Protein AF-A0A4D4K596-F1 (afdb_monomer_lite)

Sequence (102 aa):
MRALRDGDSLLTALDESLASPAGLVARVDADGVLTGVTGRARIHEFAGRRHAEAGRAAALKNATEAAEASRAAETRGEADDEGTQGSAGS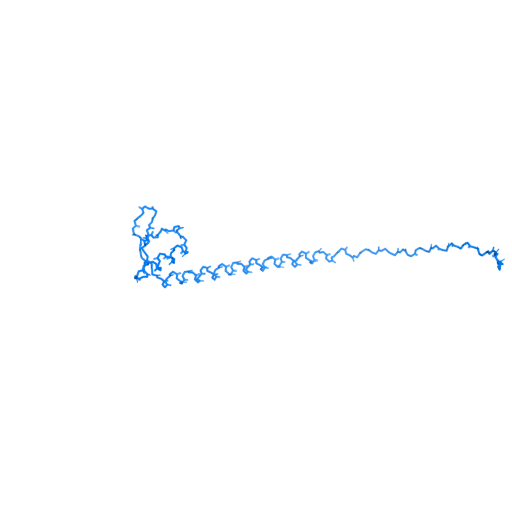DDTPASDPSVTA

Radius of gyration: 37.18 Å; chains: 1; bounding box: 38×47×109 Å

Foldseek 3Di:
DDAAEPPDDLVVLQVVLVVDPQSKHFYAYPVRHTPDIDGPVNSVVVVVVVVVVVVVVVVVVVVVVVVVVVVVVVVVVPPPPDDDDDPDDDDDDDDDDDDDDD

Secondary structure (DSSP, 8-state):
--PEETTS-HHHHHHHHHH-TTSEEEEE-TT--EEEEEEHHHHHHHHHHHHHHHHHHHHHHHHHHHHHHHHHHHTTTTS-----------------------

pLDDT: mean 80.73, std 18.22, range [43.62, 96.69]

Organism: NCBI:txid68175

Structure (mmCIF, N/CA/C/O backbone):
data_AF-A0A4D4K596-F1
#
_entry.id   AF-A0A4D4K596-F1
#
loop_
_atom_site.group_PDB
_atom_site.id
_atom_site.type_symbol
_atom_site.label_atom_id
_atom_site.label_alt_id
_atom_site.label_comp_id
_atom_site.label_asym_id
_atom_site.label_entity_id
_atom_site.label_seq_id
_atom_site.pdbx_PDB_ins_code
_atom_site.Cartn_x
_atom_site.Cartn_y
_atom_site.Cartn_z
_atom_site.occupancy
_atom_site.B_iso_or_equiv
_atom_site.auth_seq_id
_atom_site.auth_comp_id
_atom_site.auth_asym_id
_atom_site.auth_atom_id
_atom_site.pdbx_PDB_model_num
ATOM 1 N N . MET A 1 1 ? -15.336 2.747 8.779 1.00 79.25 1 MET A N 1
ATOM 2 C CA . MET A 1 1 ? -14.042 2.125 9.094 1.00 79.25 1 MET A CA 1
ATOM 3 C C . MET A 1 1 ? -14.237 0.626 9.211 1.00 79.25 1 MET A C 1
ATOM 5 O O . MET A 1 1 ? -15.025 0.185 10.046 1.00 79.25 1 MET A O 1
ATOM 9 N N . ARG A 1 2 ? -13.563 -0.136 8.354 1.00 89.44 2 ARG A N 1
ATOM 10 C CA . ARG A 1 2 ? -13.628 -1.598 8.270 1.00 89.44 2 ARG A CA 1
ATOM 11 C C . ARG A 1 2 ? -12.241 -2.204 8.527 1.00 89.44 2 ARG A C 1
ATOM 13 O O . ARG A 1 2 ? -11.223 -1.581 8.248 1.00 89.44 2 ARG A O 1
ATOM 20 N N . ALA A 1 3 ? -12.201 -3.429 9.055 1.00 92.12 3 ALA A N 1
ATOM 21 C CA . ALA A 1 3 ? -10.967 -4.210 9.113 1.00 92.12 3 ALA A CA 1
ATOM 22 C C . ALA A 1 3 ? -10.538 -4.693 7.714 1.00 92.12 3 ALA A C 1
ATOM 24 O O . ALA A 1 3 ? -11.371 -5.125 6.912 1.00 92.12 3 ALA A O 1
ATOM 25 N N . LEU A 1 4 ? -9.235 -4.637 7.452 1.00 93.31 4 LEU A N 1
ATOM 26 C CA . LEU A 1 4 ? -8.612 -4.947 6.172 1.00 93.31 4 LEU A CA 1
ATOM 27 C C . LEU A 1 4 ? -8.208 -6.423 6.106 1.00 93.31 4 LEU A C 1
ATOM 29 O O . LEU A 1 4 ? -7.503 -6.912 6.990 1.00 93.31 4 LEU A O 1
ATOM 33 N N . ARG A 1 5 ? -8.613 -7.116 5.046 1.00 94.88 5 ARG A N 1
ATOM 34 C CA . ARG A 1 5 ? -8.197 -8.490 4.748 1.00 94.88 5 ARG A CA 1
ATOM 35 C C . ARG A 1 5 ? -6.872 -8.523 3.996 1.00 94.88 5 ARG A C 1
ATOM 37 O O . ARG A 1 5 ? -6.470 -7.549 3.367 1.00 94.88 5 ARG A O 1
ATOM 44 N N . ASP A 1 6 ? -6.207 -9.675 4.005 1.00 87.56 6 ASP A N 1
ATOM 45 C CA . ASP A 1 6 ? -4.925 -9.865 3.308 1.00 87.56 6 ASP A CA 1
ATOM 46 C C . ASP A 1 6 ? -4.986 -9.655 1.788 1.00 87.56 6 ASP A C 1
ATOM 48 O O . ASP A 1 6 ? -3.988 -9.261 1.187 1.00 87.56 6 ASP A O 1
ATOM 52 N N . GLY A 1 7 ? -6.145 -9.890 1.171 1.00 88.69 7 GLY A N 1
ATOM 53 C CA . GLY A 1 7 ? -6.359 -9.676 -0.263 1.00 88.69 7 GLY A CA 1
ATOM 54 C C . GLY A 1 7 ? -6.791 -8.259 -0.642 1.00 88.69 7 GLY A C 1
ATOM 55 O O . GLY A 1 7 ? -6.937 -7.976 -1.831 1.00 88.69 7 GLY A O 1
ATOM 56 N N . ASP A 1 8 ? -7.026 -7.377 0.331 1.00 92.25 8 ASP A N 1
ATOM 57 C CA . ASP A 1 8 ? -7.525 -6.038 0.040 1.00 92.25 8 ASP A CA 1
ATOM 58 C C . ASP A 1 8 ? -6.432 -5.153 -0.572 1.00 92.25 8 ASP A C 1
ATOM 60 O O . ASP A 1 8 ? -5.233 -5.283 -0.305 1.00 92.25 8 ASP A O 1
ATOM 64 N N . SER A 1 9 ? -6.861 -4.223 -1.425 1.00 91.69 9 SER A N 1
ATOM 65 C CA . SER A 1 9 ? -5.937 -3.368 -2.161 1.00 91.69 9 SER A CA 1
ATOM 66 C C . SER A 1 9 ? -5.259 -2.333 -1.258 1.00 91.69 9 SER A C 1
ATOM 68 O O . SER A 1 9 ? -5.802 -1.883 -0.246 1.00 91.69 9 SER A O 1
ATOM 70 N N . LEU A 1 10 ? -4.084 -1.865 -1.681 1.00 89.81 10 LEU A N 1
ATOM 71 C CA . LEU A 1 10 ? -3.383 -0.769 -1.012 1.00 89.81 10 LEU A CA 1
ATOM 72 C C . LEU A 1 10 ? -4.197 0.540 -1.002 1.00 89.81 10 LEU A C 1
ATOM 74 O O . LEU A 1 10 ? -4.097 1.315 -0.055 1.00 89.81 10 LEU A O 1
ATOM 78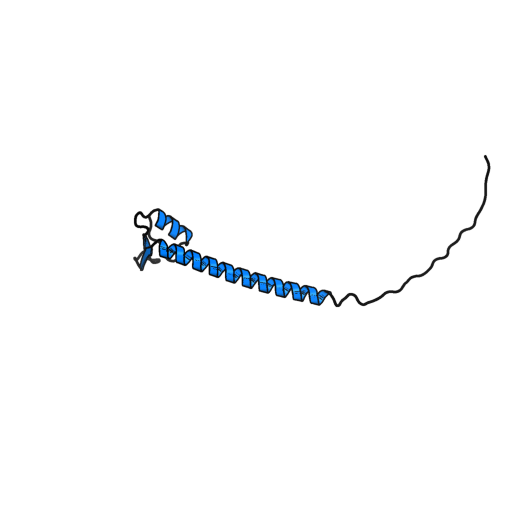 N N . LEU A 1 11 ? -5.013 0.779 -2.033 1.00 92.06 11 LEU A N 1
ATOM 79 C CA . LEU A 1 11 ? -5.905 1.939 -2.087 1.00 92.06 11 LEU A CA 1
ATOM 80 C C . LEU A 1 11 ? -6.986 1.836 -1.009 1.00 92.06 11 LEU A C 1
ATOM 82 O O . LEU A 1 11 ? -7.218 2.796 -0.282 1.00 92.06 11 LEU A O 1
ATOM 86 N N . THR A 1 12 ? -7.575 0.651 -0.848 1.00 93.62 12 THR A N 1
ATOM 87 C CA . THR A 1 12 ? -8.524 0.360 0.235 1.00 93.62 12 THR A CA 1
ATOM 88 C C . THR A 1 12 ? -7.877 0.586 1.602 1.00 93.62 12 THR A C 1
ATOM 90 O O . THR A 1 12 ? -8.469 1.219 2.468 1.00 93.62 12 THR A O 1
ATOM 93 N N . ALA A 1 13 ? -6.627 0.150 1.790 1.00 91.19 13 ALA A N 1
ATOM 94 C CA . ALA A 1 13 ? -5.895 0.384 3.035 1.00 91.19 13 ALA A CA 1
ATOM 95 C C . ALA A 1 13 ? -5.714 1.883 3.352 1.00 91.19 13 ALA A C 1
ATOM 97 O O . ALA A 1 13 ? -5.798 2.283 4.515 1.00 91.19 13 ALA A O 1
ATOM 98 N N . LEU A 1 14 ? -5.466 2.712 2.332 1.00 90.31 14 LEU A N 1
ATOM 99 C CA . LEU A 1 14 ? -5.340 4.164 2.482 1.00 90.31 14 LEU A CA 1
ATOM 100 C C . LEU A 1 14 ? -6.673 4.818 2.846 1.00 90.31 14 LEU A C 1
ATOM 102 O O . LEU A 1 14 ? -6.704 5.623 3.774 1.00 90.31 14 LEU A O 1
ATOM 106 N N . ASP A 1 15 ? -7.752 4.455 2.156 1.00 93.94 15 ASP A N 1
ATOM 107 C CA . ASP A 1 15 ? -9.089 4.999 2.413 1.00 93.94 15 ASP A CA 1
ATOM 108 C C . ASP A 1 15 ? -9.533 4.735 3.862 1.00 93.94 15 ASP A C 1
ATOM 110 O O . ASP A 1 15 ? -9.885 5.657 4.601 1.00 93.94 15 ASP A O 1
ATOM 114 N N . GLU A 1 16 ? -9.361 3.499 4.336 1.00 93.81 16 GLU A N 1
ATOM 115 C CA . GLU A 1 16 ? -9.694 3.129 5.716 1.00 93.81 16 GLU A CA 1
ATOM 116 C C . GLU A 1 16 ? -8.795 3.828 6.749 1.00 93.81 16 GLU A C 1
ATOM 118 O O . GLU A 1 16 ? -9.244 4.190 7.840 1.00 93.81 16 GLU A O 1
ATOM 123 N N . SER A 1 17 ? -7.525 4.073 6.408 1.00 91.19 17 SER A N 1
ATOM 124 C CA . SER A 1 17 ? -6.602 4.822 7.266 1.00 91.19 17 SER A CA 1
ATOM 125 C C . SER A 1 17 ? -6.994 6.294 7.399 1.00 91.19 17 SER A C 1
ATOM 127 O O . SER A 1 17 ? -6.831 6.859 8.481 1.00 91.19 17 SER A O 1
ATOM 129 N N . LEU A 1 18 ? -7.513 6.909 6.332 1.00 91.31 18 LEU A N 1
ATOM 130 C CA . LEU A 1 18 ? -8.012 8.287 6.343 1.00 91.31 18 LEU A CA 1
ATOM 131 C C . LEU A 1 18 ? -9.338 8.405 7.098 1.00 91.31 18 LEU A C 1
ATOM 133 O O . LEU A 1 18 ? -9.540 9.373 7.829 1.00 91.31 18 LEU A O 1
ATOM 137 N N . ALA A 1 19 ? -10.206 7.401 6.968 1.00 92.56 19 ALA A N 1
ATOM 138 C CA . ALA A 1 19 ? -11.456 7.315 7.714 1.00 92.56 19 ALA A CA 1
ATOM 139 C C . ALA A 1 19 ? -11.246 7.054 9.220 1.00 92.56 19 ALA A C 1
ATOM 141 O O . ALA A 1 19 ? -12.161 7.271 10.016 1.00 92.56 19 ALA A O 1
ATOM 142 N N . SER A 1 20 ? -10.059 6.589 9.628 1.00 89.81 20 SER A N 1
ATOM 143 C CA . SER A 1 20 ? -9.697 6.362 11.029 1.00 89.81 20 SER A CA 1
ATOM 144 C C . SER A 1 20 ? -9.094 7.618 11.679 1.00 89.81 20 SER A C 1
ATOM 146 O O . SER A 1 20 ? -7.975 7.999 11.324 1.00 89.81 20 SER A O 1
ATOM 148 N N . PRO A 1 21 ? -9.694 8.169 12.753 1.00 90.25 21 PRO A N 1
ATOM 149 C CA . PRO A 1 21 ? -9.118 9.297 13.495 1.00 90.25 21 PRO A CA 1
ATOM 150 C C . PRO A 1 21 ? -7.714 9.016 14.050 1.00 90.25 21 PRO A C 1
ATOM 152 O O . PRO A 1 21 ? -6.858 9.895 14.074 1.00 90.25 21 PRO A O 1
ATOM 155 N N . ALA A 1 22 ? -7.450 7.769 14.454 1.00 91.00 22 ALA A N 1
ATOM 156 C CA . ALA A 1 22 ? -6.145 7.341 14.956 1.00 91.00 22 ALA A CA 1
ATOM 157 C C . ALA A 1 22 ? -5.121 7.042 13.840 1.00 91.00 22 ALA A C 1
ATOM 159 O O . ALA A 1 22 ? -3.966 6.741 14.130 1.00 91.00 22 ALA A O 1
ATOM 160 N N . GLY A 1 23 ? -5.530 7.065 12.564 1.00 91.12 23 GLY A N 1
ATOM 161 C CA . GLY A 1 23 ? -4.690 6.655 11.434 1.00 91.12 23 GLY A CA 1
ATOM 162 C C . GLY A 1 23 ? -4.249 5.184 11.457 1.00 91.12 23 GLY A C 1
ATOM 163 O O . GLY A 1 23 ? -3.232 4.848 10.843 1.00 91.12 23 GLY A O 1
ATOM 164 N N . LEU A 1 24 ? -4.975 4.319 12.170 1.00 94.12 24 LEU A N 1
ATOM 165 C CA . LEU A 1 24 ? -4.704 2.888 12.314 1.00 94.12 24 LEU A CA 1
ATOM 166 C C . LEU A 1 24 ? -5.778 2.079 11.589 1.00 94.12 24 LEU A C 1
ATOM 168 O O . LEU A 1 24 ? -6.925 2.491 11.551 1.00 94.12 24 LEU A O 1
ATOM 172 N N . VAL A 1 25 ? -5.422 0.915 11.055 1.00 93.94 25 VAL A N 1
ATOM 173 C CA . VAL A 1 25 ? -6.348 -0.013 10.394 1.00 93.94 25 VAL A CA 1
ATOM 174 C C . VAL A 1 25 ? -6.115 -1.415 10.947 1.00 93.94 25 VAL A C 1
ATOM 176 O O . VAL A 1 25 ? -4.982 -1.904 10.961 1.00 93.94 25 VAL A O 1
ATOM 179 N N . ALA A 1 26 ? -7.177 -2.062 11.425 1.00 95.19 26 ALA A N 1
ATOM 180 C CA . ALA A 1 26 ? -7.126 -3.452 11.869 1.00 95.19 26 ALA A CA 1
ATOM 181 C C . ALA A 1 26 ? -6.928 -4.386 10.669 1.00 95.19 26 ALA A C 1
ATOM 183 O O . ALA A 1 26 ? -7.532 -4.178 9.620 1.00 95.19 26 ALA A O 1
ATOM 184 N N . ARG A 1 27 ? -6.100 -5.417 10.829 1.00 95.19 27 ARG A N 1
ATOM 185 C CA . ARG A 1 27 ? -5.859 -6.463 9.833 1.00 95.19 27 ARG A CA 1
ATOM 186 C C . ARG A 1 27 ? -6.525 -7.746 10.292 1.00 95.19 27 ARG A C 1
ATOM 188 O O . ARG A 1 27 ? -6.342 -8.139 11.441 1.00 95.19 27 ARG A O 1
ATOM 195 N N . VAL A 1 28 ? -7.272 -8.382 9.406 1.00 96.69 28 VAL A N 1
ATOM 196 C CA . VAL A 1 28 ? -7.927 -9.661 9.664 1.00 96.69 28 VAL A CA 1
ATOM 197 C C . VAL A 1 28 ? -7.557 -10.674 8.590 1.00 96.69 28 VAL A C 1
ATOM 199 O O . VAL A 1 28 ? -7.247 -10.297 7.459 1.00 96.69 28 VAL A O 1
ATOM 202 N N . ASP A 1 29 ? -7.569 -11.954 8.937 1.00 93.94 29 ASP A N 1
ATOM 203 C CA . ASP A 1 29 ? -7.439 -13.032 7.956 1.00 93.94 29 ASP A CA 1
ATOM 204 C C . ASP A 1 29 ? -8.763 -13.288 7.202 1.00 93.94 29 ASP A C 1
ATOM 206 O O . ASP A 1 29 ? -9.726 -12.512 7.280 1.00 93.94 29 ASP A O 1
ATOM 210 N N . ALA A 1 30 ? -8.800 -14.367 6.415 1.00 93.25 30 ALA A N 1
ATOM 211 C CA . ALA A 1 30 ? -9.974 -14.767 5.644 1.00 93.25 30 ALA A CA 1
ATOM 212 C C . ALA A 1 30 ? -11.182 -15.122 6.531 1.00 93.25 30 ALA A C 1
ATOM 214 O O . ALA A 1 30 ? -12.319 -14.821 6.151 1.00 93.25 30 ALA A O 1
ATOM 215 N N . ASP A 1 31 ? -10.925 -15.677 7.716 1.00 92.81 31 ASP A N 1
ATOM 216 C CA . ASP A 1 31 ? -11.932 -16.068 8.706 1.00 92.81 31 ASP A CA 1
ATOM 217 C C . ASP A 1 31 ? -12.400 -14.874 9.559 1.00 92.81 31 ASP A C 1
ATOM 219 O O . ASP A 1 31 ? -13.370 -14.967 10.313 1.00 92.81 31 ASP A O 1
ATOM 223 N N . GLY A 1 32 ? -11.761 -13.711 9.394 1.00 93.12 32 GLY A N 1
ATOM 224 C CA . GLY A 1 32 ? -12.085 -12.480 10.109 1.00 93.12 32 GLY A CA 1
ATOM 225 C C . GLY A 1 32 ? -11.390 -12.356 11.465 1.00 93.12 32 GLY A C 1
ATOM 226 O O . GLY A 1 32 ? -11.734 -11.459 12.236 1.00 93.12 32 GLY A O 1
ATOM 227 N N . VAL A 1 33 ? -10.414 -13.215 11.764 1.00 95.75 33 VAL A N 1
ATOM 228 C CA . VAL A 1 33 ? -9.632 -13.162 13.002 1.00 95.75 33 VAL A CA 1
ATOM 229 C C . VAL A 1 33 ? -8.625 -12.021 12.913 1.00 95.75 33 VAL A C 1
ATOM 231 O O . VAL A 1 33 ? -7.964 -11.843 11.894 1.00 95.75 33 VAL A O 1
ATOM 234 N N . LEU A 1 34 ? -8.500 -11.230 13.984 1.00 95.38 34 LEU A N 1
ATOM 235 C CA . LEU A 1 34 ? -7.551 -10.119 14.053 1.00 95.38 34 LEU A CA 1
ATOM 236 C C . LEU A 1 34 ? -6.108 -10.642 14.010 1.00 95.38 34 LEU A C 1
ATOM 238 O O . LEU A 1 34 ? -5.640 -11.279 14.949 1.00 95.38 34 LEU A O 1
ATOM 242 N N . THR A 1 35 ? -5.389 -10.302 12.945 1.00 95.50 35 THR A N 1
ATOM 243 C CA . THR A 1 35 ? -3.983 -10.671 12.734 1.00 95.50 35 THR A CA 1
ATOM 244 C C . THR A 1 35 ? -3.019 -9.532 13.053 1.00 95.50 35 THR A C 1
ATOM 246 O O . THR A 1 35 ? -1.819 -9.757 13.208 1.00 95.50 35 THR A O 1
ATOM 249 N N . GLY A 1 36 ? -3.511 -8.296 13.175 1.00 94.50 36 GLY A N 1
ATOM 250 C CA . GLY A 1 36 ? -2.688 -7.171 13.610 1.00 94.50 36 GLY A CA 1
ATOM 251 C C . GLY A 1 36 ? -3.302 -5.804 13.351 1.00 94.50 36 GLY A C 1
ATOM 252 O O . GLY A 1 36 ? -4.486 -5.670 13.058 1.00 94.50 36 GLY A O 1
ATOM 253 N N . VAL A 1 37 ? -2.471 -4.768 13.451 1.00 94.19 37 VAL A N 1
ATOM 254 C CA . VAL A 1 37 ? -2.852 -3.373 13.195 1.00 94.19 37 VAL A CA 1
ATOM 255 C C . VAL A 1 37 ? -1.767 -2.705 12.358 1.00 94.19 37 VAL A C 1
ATOM 257 O O . VAL A 1 37 ? -0.575 -2.871 12.616 1.00 94.19 37 VAL A O 1
ATOM 260 N N . THR A 1 38 ? -2.171 -1.951 11.339 1.00 93.44 38 THR A N 1
ATOM 261 C CA . THR A 1 38 ? -1.264 -1.211 10.453 1.00 93.44 38 THR A CA 1
ATOM 262 C C . THR A 1 38 ? -1.567 0.278 10.520 1.00 93.44 38 THR A C 1
ATOM 264 O O . THR A 1 38 ? -2.714 0.687 10.386 1.00 93.44 38 THR A O 1
ATOM 267 N N . GLY A 1 39 ? -0.536 1.097 10.727 1.00 93.25 39 GLY A N 1
ATOM 268 C CA . GLY A 1 39 ? -0.664 2.554 10.729 1.00 93.25 39 GLY A CA 1
ATOM 269 C C . GLY A 1 39 ? -0.373 3.190 9.371 1.00 93.25 39 GLY A C 1
ATOM 270 O O . GLY A 1 39 ? 0.339 2.621 8.540 1.00 93.25 39 GLY A O 1
ATOM 271 N N . ARG A 1 40 ? -0.854 4.423 9.188 1.00 92.44 40 ARG A N 1
ATOM 272 C CA . ARG A 1 40 ? -0.696 5.226 7.964 1.00 92.44 40 ARG A CA 1
ATOM 273 C C . ARG A 1 40 ? 0.740 5.300 7.436 1.00 92.44 40 ARG A C 1
ATOM 275 O O . ARG A 1 40 ? 0.966 5.115 6.245 1.00 92.44 40 ARG A O 1
ATOM 282 N N . ALA A 1 41 ? 1.724 5.521 8.309 1.00 90.94 41 ALA A N 1
ATOM 283 C CA . ALA A 1 41 ? 3.133 5.610 7.907 1.00 90.94 41 ALA A CA 1
ATOM 284 C C . ALA A 1 41 ? 3.627 4.325 7.219 1.00 90.94 41 ALA A C 1
ATOM 286 O O . ALA A 1 41 ? 4.294 4.381 6.188 1.00 90.94 41 ALA A O 1
ATOM 287 N N . ARG A 1 42 ? 3.225 3.162 7.741 1.00 91.50 42 ARG A N 1
ATOM 288 C CA . ARG A 1 42 ? 3.586 1.855 7.182 1.00 91.50 42 ARG A CA 1
ATOM 289 C C . ARG A 1 42 ? 2.894 1.595 5.843 1.00 91.50 42 ARG A C 1
ATOM 291 O O . ARG A 1 42 ? 3.493 0.995 4.955 1.00 91.50 42 ARG A O 1
ATOM 298 N N . I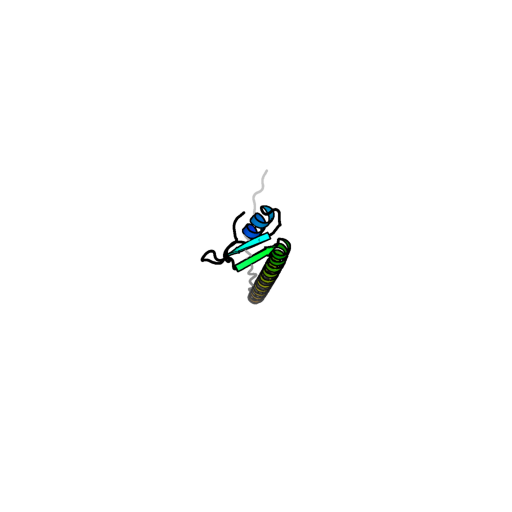LE A 1 43 ? 1.661 2.081 5.683 1.00 90.69 43 ILE A N 1
ATOM 299 C CA . ILE A 1 43 ? 0.923 2.029 4.413 1.00 90.69 43 ILE A CA 1
ATOM 300 C C . ILE A 1 43 ? 1.655 2.853 3.344 1.00 90.69 43 ILE A C 1
ATOM 302 O O . ILE A 1 43 ? 1.885 2.354 2.244 1.00 90.69 43 ILE A O 1
ATOM 306 N N . HIS A 1 44 ? 2.106 4.067 3.672 1.00 91.44 44 HIS A N 1
ATOM 307 C CA . HIS A 1 44 ? 2.893 4.890 2.746 1.00 91.44 44 HIS A CA 1
ATOM 308 C C . HIS A 1 44 ? 4.242 4.264 2.382 1.00 91.44 44 HIS A C 1
ATOM 310 O O . HIS A 1 44 ? 4.623 4.265 1.214 1.00 91.44 44 HIS A O 1
ATOM 316 N N . GLU A 1 45 ? 4.956 3.695 3.352 1.00 92.19 45 GLU A N 1
ATOM 317 C CA . GLU A 1 45 ? 6.216 2.993 3.091 1.00 92.19 45 GLU A CA 1
ATOM 318 C C . GLU A 1 45 ? 6.011 1.812 2.130 1.00 92.19 45 GLU A C 1
ATOM 320 O O . GLU A 1 45 ? 6.779 1.608 1.187 1.00 92.19 45 GLU A O 1
ATOM 325 N N . PHE A 1 46 ? 4.951 1.030 2.340 1.00 89.50 46 PHE A N 1
ATOM 326 C CA . PHE A 1 46 ? 4.605 -0.074 1.453 1.00 89.50 46 PHE A CA 1
ATOM 327 C C . PHE A 1 46 ? 4.239 0.414 0.049 1.00 89.50 46 PHE A C 1
ATOM 329 O O . PHE A 1 46 ? 4.698 -0.168 -0.934 1.00 89.50 46 PHE A O 1
ATOM 336 N N . ALA A 1 47 ? 3.488 1.515 -0.049 1.00 88.75 47 ALA A N 1
ATOM 337 C CA . ALA A 1 47 ? 3.170 2.162 -1.316 1.00 88.75 47 ALA A CA 1
ATOM 338 C C . ALA A 1 47 ? 4.431 2.572 -2.081 1.00 88.75 47 ALA A C 1
ATOM 340 O O . ALA A 1 47 ? 4.586 2.218 -3.249 1.00 88.75 47 ALA A O 1
ATOM 341 N N . GLY A 1 48 ? 5.363 3.248 -1.404 1.00 90.62 48 GLY A N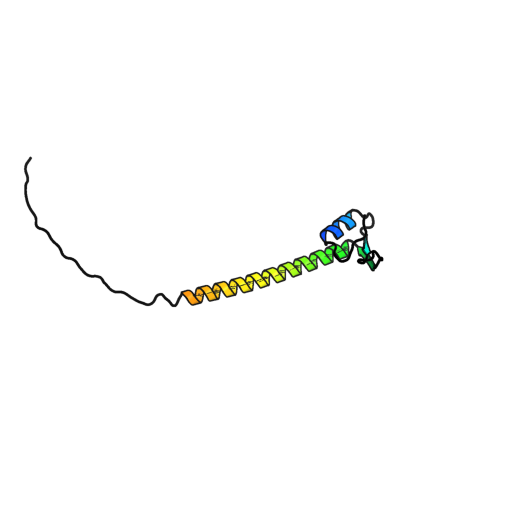 1
ATOM 342 C CA . GLY A 1 48 ? 6.630 3.670 -1.994 1.00 90.62 48 GLY A CA 1
ATOM 343 C C . GLY A 1 48 ? 7.462 2.488 -2.488 1.00 90.62 48 GLY A C 1
ATOM 344 O O . GLY A 1 48 ? 7.943 2.503 -3.621 1.00 90.62 48 GLY A O 1
ATOM 345 N N . ARG A 1 49 ? 7.576 1.424 -1.683 1.00 92.69 49 ARG A N 1
ATOM 346 C CA . ARG A 1 49 ? 8.307 0.210 -2.078 1.00 92.69 49 ARG A CA 1
ATOM 347 C C . ARG A 1 49 ? 7.690 -0.471 -3.292 1.00 92.69 49 ARG A C 1
ATOM 349 O O . ARG A 1 49 ? 8.408 -0.733 -4.252 1.00 92.69 49 AR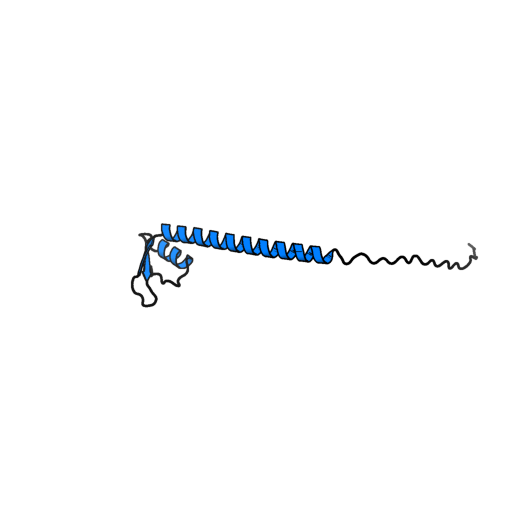G A O 1
ATOM 356 N N . ARG A 1 50 ? 6.373 -0.700 -3.286 1.00 90.62 50 ARG A N 1
ATOM 357 C CA . ARG A 1 50 ? 5.668 -1.349 -4.403 1.00 90.62 50 ARG A CA 1
ATOM 358 C C . ARG A 1 50 ? 5.739 -0.528 -5.683 1.00 90.62 50 ARG A C 1
ATOM 360 O O . ARG A 1 50 ? 5.926 -1.092 -6.756 1.00 90.62 50 ARG A O 1
ATOM 367 N N . HIS A 1 51 ? 5.650 0.794 -5.572 1.00 88.94 51 HIS A N 1
ATOM 368 C CA . HIS A 1 51 ? 5.821 1.679 -6.716 1.00 88.94 51 HIS A CA 1
ATOM 369 C C . HIS A 1 51 ? 7.245 1.602 -7.285 1.00 88.94 51 HIS A C 1
ATOM 371 O O . HIS A 1 51 ? 7.420 1.429 -8.489 1.00 88.94 51 HIS A O 1
ATOM 377 N N . ALA A 1 52 ? 8.268 1.651 -6.428 1.00 93.31 52 ALA A N 1
ATOM 378 C CA . ALA A 1 52 ? 9.658 1.533 -6.860 1.00 93.31 52 ALA A CA 1
ATOM 379 C C . ALA A 1 52 ? 9.969 0.155 -7.476 1.00 93.31 52 ALA A C 1
ATOM 381 O O . ALA A 1 52 ? 10.701 0.070 -8.460 1.00 93.31 52 ALA A O 1
ATOM 382 N N . GLU A 1 53 ? 9.416 -0.926 -6.921 1.00 93.50 53 GLU A N 1
ATOM 383 C CA . GLU A 1 53 ? 9.515 -2.283 -7.478 1.00 93.50 53 GLU A CA 1
ATOM 384 C C . GLU A 1 53 ? 8.882 -2.375 -8.867 1.00 93.50 53 GLU A C 1
ATOM 386 O O . GLU A 1 53 ? 9.531 -2.851 -9.798 1.00 93.50 53 GLU A O 1
ATOM 391 N N . ALA A 1 54 ? 7.660 -1.860 -9.028 1.00 92.62 54 ALA A N 1
ATOM 392 C CA . ALA A 1 54 ? 6.980 -1.820 -10.318 1.00 92.62 54 ALA A CA 1
ATOM 393 C C . ALA A 1 54 ? 7.757 -0.983 -11.346 1.00 92.62 54 ALA A C 1
ATOM 395 O O . ALA A 1 54 ? 7.912 -1.405 -12.490 1.00 92.62 54 ALA A O 1
ATOM 396 N N . GLY A 1 55 ? 8.310 0.161 -10.930 1.00 94.81 55 GLY A N 1
ATOM 397 C CA . GLY A 1 55 ? 9.154 1.002 -11.779 1.00 94.81 55 GLY A CA 1
ATOM 398 C C . GLY A 1 55 ? 10.413 0.280 -12.264 1.00 94.81 55 GLY A C 1
ATOM 399 O O . GLY A 1 55 ? 10.735 0.333 -13.449 1.00 94.81 55 GLY A O 1
ATOM 400 N N . ARG A 1 56 ? 11.097 -0.463 -11.382 1.00 96.31 56 ARG A N 1
ATOM 401 C CA . ARG A 1 56 ? 12.262 -1.281 -11.766 1.00 96.31 56 ARG A CA 1
ATOM 402 C C . ARG A 1 56 ? 11.887 -2.405 -12.730 1.00 96.31 56 ARG A C 1
ATOM 404 O O . ARG A 1 56 ? 12.597 -2.617 -13.708 1.00 96.31 56 ARG A O 1
ATOM 411 N N . ALA A 1 57 ? 10.781 -3.102 -12.474 1.00 94.69 57 ALA A N 1
ATOM 412 C CA . ALA A 1 57 ? 10.302 -4.166 -13.353 1.00 94.69 57 ALA A CA 1
ATOM 413 C C . ALA A 1 57 ? 9.946 -3.631 -14.751 1.00 94.69 57 ALA A C 1
ATOM 415 O O . ALA A 1 57 ? 10.320 -4.235 -15.755 1.00 94.69 57 ALA A O 1
ATOM 416 N N . ALA A 1 58 ? 9.290 -2.469 -14.820 1.00 95.00 58 ALA A N 1
ATOM 417 C CA . ALA A 1 58 ? 8.979 -1.800 -16.079 1.00 95.00 58 ALA A CA 1
ATOM 418 C C . ALA A 1 58 ? 10.249 -1.370 -16.833 1.00 95.00 58 ALA A C 1
ATOM 420 O O . ALA A 1 58 ? 10.358 -1.606 -18.032 1.00 95.00 58 ALA A O 1
ATOM 421 N N . ALA A 1 59 ? 11.236 -0.799 -16.136 1.00 94.19 59 ALA A N 1
ATOM 422 C CA . ALA A 1 59 ? 12.504 -0.408 -16.749 1.00 94.19 59 ALA A CA 1
ATOM 423 C C . ALA A 1 59 ? 13.267 -1.610 -17.329 1.00 94.19 59 ALA A C 1
ATOM 425 O O . ALA A 1 59 ? 13.779 -1.527 -18.443 1.00 94.19 59 ALA A O 1
ATOM 426 N N . LEU A 1 60 ? 13.304 -2.735 -16.605 1.00 95.31 60 LEU A N 1
ATOM 427 C CA . LEU A 1 60 ? 13.931 -3.964 -17.090 1.00 95.31 60 LEU A CA 1
ATOM 428 C C . LEU A 1 60 ? 13.228 -4.489 -18.345 1.00 95.31 60 LEU A C 1
ATOM 430 O O . LEU A 1 60 ? 13.897 -4.795 -19.326 1.00 95.31 60 LEU A O 1
ATOM 434 N N . LYS A 1 61 ? 11.890 -4.529 -18.332 1.00 95.06 61 LYS A N 1
ATOM 435 C CA . LYS A 1 61 ? 11.090 -4.930 -19.493 1.00 95.06 61 LYS A CA 1
ATOM 436 C C . LYS A 1 61 ? 11.417 -4.069 -20.717 1.00 95.06 61 LYS A C 1
ATOM 438 O O . LYS A 1 61 ? 11.726 -4.611 -21.772 1.00 95.06 61 LYS A O 1
ATOM 443 N N . ASN A 1 62 ? 11.424 -2.747 -20.557 1.00 94.69 62 ASN A N 1
ATOM 444 C CA . ASN A 1 62 ? 11.725 -1.823 -21.651 1.00 94.69 62 ASN A CA 1
ATOM 445 C C . ASN A 1 62 ? 13.153 -2.010 -22.187 1.00 94.69 62 ASN A C 1
ATOM 447 O O . ASN A 1 62 ? 13.377 -1.917 -23.389 1.00 94.69 62 ASN A O 1
ATOM 451 N N . ALA A 1 63 ? 14.126 -2.277 -21.309 1.00 93.75 63 ALA A N 1
ATOM 452 C CA . ALA A 1 63 ? 15.502 -2.543 -21.721 1.00 93.75 63 ALA A CA 1
ATOM 453 C C . ALA A 1 63 ? 15.616 -3.845 -22.532 1.00 93.75 63 ALA A C 1
ATOM 455 O O . ALA A 1 63 ? 16.343 -3.886 -23.523 1.00 93.75 63 ALA A O 1
ATOM 456 N N . THR A 1 64 ? 14.880 -4.891 -22.142 1.00 95.56 64 THR A N 1
ATOM 457 C CA . THR A 1 64 ? 14.789 -6.138 -22.912 1.00 95.56 64 THR A CA 1
ATOM 458 C C . THR A 1 64 ? 14.169 -5.893 -24.285 1.00 95.56 64 THR A C 1
ATOM 460 O O . THR A 1 64 ? 14.775 -6.260 -25.287 1.00 95.56 64 THR A O 1
ATOM 463 N N . GLU A 1 65 ? 13.028 -5.203 -24.348 1.00 93.19 65 GLU A N 1
ATOM 464 C CA . GLU A 1 65 ? 12.354 -4.872 -25.612 1.00 93.19 65 GLU A CA 1
ATOM 465 C C . GLU A 1 65 ? 13.247 -4.021 -26.534 1.00 93.19 65 GLU A C 1
ATOM 467 O O . GLU A 1 65 ? 13.310 -4.260 -27.740 1.00 93.19 65 GLU A O 1
ATOM 472 N N . ALA A 1 66 ? 14.007 -3.071 -25.979 1.00 91.00 66 ALA A N 1
ATOM 473 C CA . ALA A 1 66 ? 14.956 -2.262 -26.743 1.00 91.00 66 ALA A CA 1
ATOM 474 C C . ALA A 1 66 ? 16.120 -3.093 -27.315 1.00 91.00 66 ALA A C 1
ATOM 476 O O . ALA A 1 66 ? 16.522 -2.883 -28.459 1.00 91.00 66 ALA A O 1
ATOM 477 N N . ALA A 1 67 ? 16.646 -4.052 -26.547 1.00 91.75 67 ALA A N 1
ATOM 478 C CA . ALA A 1 67 ? 17.712 -4.945 -27.000 1.00 91.75 67 ALA A CA 1
ATOM 479 C C . ALA A 1 67 ? 17.232 -5.940 -28.072 1.00 91.75 67 ALA A C 1
ATOM 481 O O . ALA A 1 67 ? 17.987 -6.307 -28.973 1.00 91.75 67 ALA A O 1
ATOM 482 N N . GLU A 1 68 ? 15.979 -6.386 -27.991 1.00 89.81 68 GLU A N 1
ATOM 483 C CA . GLU A 1 68 ? 15.358 -7.213 -29.028 1.00 89.81 68 GLU A CA 1
ATOM 484 C C . GLU A 1 68 ? 15.135 -6.412 -30.315 1.00 89.81 68 GLU A C 1
ATOM 486 O O . GLU A 1 68 ? 15.465 -6.888 -31.404 1.00 89.81 68 GLU A O 1
ATOM 491 N N . ALA A 1 69 ? 14.663 -5.168 -30.196 1.00 87.75 69 ALA A N 1
ATOM 492 C CA . ALA A 1 69 ? 14.493 -4.269 -31.332 1.00 87.75 69 ALA A CA 1
ATOM 493 C C . ALA A 1 69 ? 15.827 -3.955 -32.033 1.00 87.75 69 ALA A C 1
ATOM 495 O O . ALA A 1 69 ? 15.876 -3.948 -33.264 1.00 87.75 69 ALA A O 1
ATOM 496 N N . SER A 1 70 ? 16.918 -3.751 -31.282 1.00 87.00 70 SER A N 1
ATOM 497 C CA . SER A 1 70 ? 18.236 -3.485 -31.875 1.00 87.00 70 SER A CA 1
ATOM 498 C C . SER A 1 70 ? 18.770 -4.690 -32.656 1.00 87.00 70 SER A C 1
ATOM 500 O O . SER A 1 70 ? 19.220 -4.525 -33.786 1.00 87.00 70 SER A O 1
ATOM 502 N N . ARG A 1 71 ? 18.638 -5.916 -32.124 1.00 84.44 71 ARG A N 1
ATOM 503 C CA . ARG A 1 71 ? 19.023 -7.148 -32.848 1.00 84.44 71 ARG A CA 1
ATOM 504 C C . ARG A 1 71 ? 18.173 -7.388 -34.097 1.00 84.44 71 ARG A C 1
ATOM 506 O O . ARG A 1 71 ? 18.672 -7.867 -35.115 1.00 84.44 71 ARG A O 1
ATOM 513 N N . ALA A 1 72 ? 16.884 -7.060 -34.035 1.00 81.56 72 ALA A N 1
ATOM 514 C CA . ALA A 1 72 ? 15.988 -7.187 -35.181 1.00 81.56 72 ALA A CA 1
ATOM 515 C C . ALA A 1 72 ? 16.306 -6.175 -36.300 1.00 81.56 72 ALA A C 1
ATOM 517 O O . ALA A 1 72 ? 16.022 -6.453 -37.464 1.00 81.56 72 ALA A O 1
ATOM 518 N N . ALA A 1 73 ? 16.893 -5.020 -35.970 1.00 77.25 73 ALA A N 1
ATOM 519 C CA . ALA A 1 73 ? 17.369 -4.049 -36.954 1.00 77.25 73 ALA A CA 1
ATOM 520 C C . ALA A 1 73 ? 18.696 -4.487 -37.600 1.00 77.25 73 ALA A C 1
ATOM 522 O O . ALA A 1 73 ? 18.857 -4.368 -38.810 1.00 77.25 73 ALA A O 1
ATOM 523 N N . GLU A 1 74 ? 19.607 -5.059 -36.811 1.00 73.81 74 GLU A N 1
ATOM 524 C CA . GLU A 1 74 ? 20.925 -5.526 -37.265 1.00 73.81 74 GLU A CA 1
ATOM 525 C C . GLU A 1 74 ? 20.821 -6.697 -38.261 1.00 73.81 74 GLU A C 1
ATOM 527 O O . GLU A 1 74 ? 21.549 -6.756 -39.244 1.00 73.81 74 GLU A O 1
ATOM 532 N N . THR A 1 75 ? 19.830 -7.576 -38.087 1.00 67.12 75 THR A N 1
ATOM 533 C CA . THR A 1 75 ? 19.563 -8.702 -39.005 1.00 67.12 75 THR A CA 1
ATOM 534 C C . THR A 1 75 ? 18.906 -8.304 -40.334 1.00 67.12 75 THR A C 1
ATOM 536 O O . THR A 1 75 ? 18.873 -9.121 -41.250 1.00 67.12 75 THR A O 1
ATOM 539 N N . ARG A 1 76 ? 18.391 -7.072 -40.474 1.00 60.75 76 ARG A N 1
ATOM 540 C CA . ARG A 1 76 ? 17.808 -6.568 -41.736 1.00 60.75 76 ARG A CA 1
ATOM 541 C C . ARG A 1 76 ? 18.794 -5.795 -42.613 1.00 60.75 76 ARG A C 1
ATOM 543 O O . ARG A 1 76 ? 18.453 -5.524 -43.754 1.00 60.75 76 ARG A O 1
ATOM 550 N N . GLY A 1 77 ? 19.977 -5.444 -42.104 1.00 57.97 77 GLY A N 1
ATOM 551 C CA . GLY A 1 77 ? 20.991 -4.700 -42.863 1.00 57.97 77 GLY A CA 1
ATOM 552 C C . GLY A 1 77 ? 21.818 -5.538 -43.848 1.00 57.97 77 GLY A C 1
ATOM 553 O O . GLY A 1 77 ? 22.524 -4.964 -44.665 1.00 57.97 77 GLY A O 1
ATOM 554 N N . GLU A 1 78 ? 21.722 -6.871 -43.799 1.00 50.59 78 GLU A N 1
ATOM 555 C CA . GLU A 1 78 ? 22.574 -7.810 -44.559 1.00 50.59 78 GLU A CA 1
ATOM 556 C C . GLU A 1 78 ? 21.885 -8.377 -45.828 1.00 50.59 78 GLU A C 1
ATOM 558 O O . GLU A 1 78 ? 22.236 -9.455 -46.300 1.00 50.59 78 GLU A O 1
ATOM 563 N N . ALA A 1 79 ? 20.853 -7.711 -46.365 1.00 52.88 79 ALA A N 1
ATOM 564 C CA . ALA A 1 79 ? 20.092 -8.194 -47.531 1.00 52.88 79 ALA A CA 1
ATOM 565 C C . ALA A 1 79 ? 19.965 -7.175 -48.682 1.00 52.88 79 ALA A C 1
ATOM 567 O O . ALA A 1 79 ? 19.089 -7.334 -49.526 1.00 52.88 79 ALA A O 1
ATOM 568 N N . ASP A 1 80 ? 20.843 -6.168 -48.739 1.00 53.12 80 ASP A N 1
ATOM 569 C CA . ASP A 1 80 ? 20.909 -5.187 -49.835 1.00 53.12 80 ASP A CA 1
ATOM 570 C C . ASP A 1 80 ? 22.328 -5.138 -50.453 1.00 53.12 80 ASP A C 1
ATOM 572 O O . ASP A 1 80 ? 22.954 -4.084 -50.533 1.00 53.12 80 ASP A O 1
ATOM 576 N N . ASP A 1 81 ? 22.857 -6.288 -50.884 1.00 53.69 81 ASP A N 1
ATOM 577 C CA . ASP A 1 81 ? 23.983 -6.370 -51.835 1.00 53.69 81 ASP A CA 1
ATOM 578 C C . ASP A 1 81 ? 23.687 -7.440 -52.899 1.00 53.69 81 ASP A C 1
ATOM 580 O O . ASP A 1 81 ? 24.293 -8.502 -52.937 1.00 53.69 81 ASP A O 1
ATOM 584 N N . GLU A 1 82 ? 22.714 -7.185 -53.774 1.00 47.66 82 GLU A N 1
ATOM 585 C CA . GLU A 1 82 ? 22.720 -7.789 -55.110 1.00 47.66 82 GLU A CA 1
ATOM 586 C C . GLU A 1 82 ? 22.388 -6.717 -56.146 1.00 47.66 82 GLU A C 1
ATOM 588 O O . GLU A 1 82 ? 21.286 -6.170 -56.223 1.00 47.66 82 GLU A O 1
ATOM 593 N N . GLY A 1 83 ? 23.412 -6.377 -56.927 1.00 51.88 83 GLY A N 1
ATOM 594 C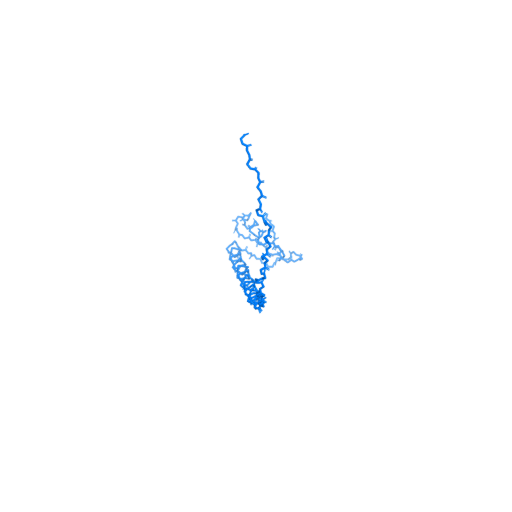 CA . GLY A 1 83 ? 23.326 -5.410 -58.001 1.00 51.88 83 GLY A CA 1
ATOM 595 C C . GLY A 1 83 ? 22.405 -5.849 -59.135 1.00 51.88 83 GLY A C 1
ATOM 596 O O . GLY A 1 83 ? 22.185 -7.026 -59.395 1.00 51.88 83 GLY A O 1
ATOM 597 N N . THR A 1 84 ? 21.937 -4.874 -59.906 1.00 45.31 84 THR A N 1
ATOM 598 C CA . THR A 1 84 ? 21.600 -5.088 -61.314 1.00 45.31 84 THR A CA 1
ATOM 599 C C . THR A 1 84 ? 21.919 -3.811 -62.078 1.00 45.31 84 THR A C 1
ATOM 601 O O . THR A 1 84 ? 21.199 -2.815 -62.041 1.00 45.31 84 THR A O 1
ATOM 604 N N . GLN A 1 85 ? 23.065 -3.857 -62.756 1.00 55.72 85 GLN A N 1
ATOM 605 C CA . GLN A 1 85 ? 23.377 -3.013 -63.899 1.00 55.72 85 GLN A CA 1
ATOM 606 C C . GLN A 1 85 ? 22.413 -3.363 -65.039 1.00 55.72 85 GLN A C 1
ATOM 608 O O . GLN A 1 85 ? 22.219 -4.535 -65.350 1.00 55.72 85 GLN A O 1
ATOM 613 N N . GLY A 1 86 ? 21.838 -2.350 -65.683 1.00 43.62 86 GLY A N 1
ATOM 614 C CA . GLY A 1 86 ? 20.935 -2.548 -66.814 1.00 43.62 86 GLY A CA 1
ATOM 615 C C . GLY A 1 86 ? 20.542 -1.242 -67.495 1.00 43.62 86 GLY A C 1
ATOM 616 O O . GLY A 1 86 ? 19.360 -0.986 -67.686 1.00 43.62 86 GLY A O 1
ATOM 617 N N . SER A 1 87 ? 21.518 -0.395 -67.839 1.00 46.56 87 SER A N 1
ATOM 618 C CA . SER A 1 87 ? 21.290 0.710 -68.778 1.00 46.56 87 SER A CA 1
ATOM 619 C C . SER A 1 87 ? 21.312 0.135 -70.196 1.00 46.56 87 SER A C 1
ATOM 621 O O . SER A 1 87 ? 22.371 0.015 -70.811 1.00 46.56 87 SER A O 1
ATOM 623 N N . ALA A 1 88 ? 20.153 -0.316 -70.674 1.00 49.09 88 ALA A N 1
ATOM 624 C CA . ALA A 1 88 ? 19.950 -0.691 -72.067 1.00 49.09 88 ALA A CA 1
ATOM 625 C C . ALA A 1 88 ? 19.354 0.508 -72.809 1.00 49.09 88 ALA A C 1
ATOM 627 O O . ALA A 1 88 ? 18.256 0.970 -72.497 1.00 49.09 88 ALA A O 1
ATOM 628 N N . GLY A 1 89 ? 20.123 1.018 -73.769 1.00 47.94 89 GLY A N 1
ATOM 629 C CA . GLY A 1 89 ? 19.691 2.058 -74.685 1.00 47.94 89 GLY A CA 1
ATOM 630 C C . GLY A 1 89 ? 18.493 1.635 -75.532 1.00 47.94 89 GLY A C 1
ATOM 631 O O . GLY A 1 89 ? 18.289 0.461 -75.837 1.00 47.94 89 GLY A O 1
ATOM 632 N N . SER A 1 90 ? 17.732 2.635 -75.954 1.00 48.91 90 SER A N 1
ATOM 633 C CA . SER A 1 90 ? 16.966 2.580 -77.193 1.00 48.91 90 SER A CA 1
ATOM 634 C C . SER A 1 90 ? 17.095 3.938 -77.872 1.00 48.91 90 SER A C 1
ATOM 636 O O . SER A 1 90 ? 16.437 4.909 -77.506 1.00 48.91 90 SER A O 1
ATOM 638 N N . ASP A 1 91 ? 18.017 3.988 -78.832 1.00 49.44 91 ASP A N 1
ATOM 639 C CA . ASP A 1 91 ? 17.849 4.811 -80.020 1.00 49.44 91 ASP A CA 1
ATOM 640 C C . ASP A 1 91 ? 16.588 4.308 -80.735 1.00 49.44 91 ASP A C 1
ATOM 642 O O . ASP A 1 91 ? 16.547 3.156 -81.165 1.00 49.44 91 ASP A O 1
ATOM 646 N N . ASP A 1 92 ? 15.573 5.155 -80.875 1.00 50.38 92 ASP A N 1
ATOM 647 C CA . ASP A 1 92 ? 14.662 5.061 -82.013 1.00 50.38 92 ASP A CA 1
ATOM 648 C C . ASP A 1 92 ? 14.262 6.473 -82.448 1.00 50.38 92 ASP A C 1
ATOM 650 O O . ASP A 1 92 ? 13.545 7.207 -81.768 1.00 50.38 92 ASP A O 1
ATOM 654 N N . THR A 1 93 ? 14.835 6.874 -83.578 1.00 56.81 93 THR A N 1
ATOM 655 C CA . THR A 1 93 ? 14.541 8.110 -84.300 1.00 56.81 93 THR A CA 1
ATOM 656 C C . THR A 1 93 ? 13.444 7.818 -85.314 1.00 56.81 93 THR A C 1
ATOM 658 O O . THR A 1 93 ? 13.644 6.946 -86.158 1.00 56.81 93 THR A O 1
ATOM 661 N N . PRO A 1 94 ? 12.385 8.638 -85.384 1.00 53.19 94 PRO A N 1
ATOM 662 C CA . PRO A 1 94 ? 11.716 8.853 -86.656 1.00 53.19 94 PRO A CA 1
ATOM 663 C C . PRO A 1 94 ? 11.830 10.315 -87.107 1.00 53.19 94 PRO A C 1
ATOM 665 O O . PRO A 1 94 ? 11.293 11.236 -86.499 1.00 53.19 94 PRO A O 1
ATOM 668 N N . ALA A 1 95 ? 12.596 10.460 -88.190 1.00 49.88 95 ALA A N 1
ATOM 669 C CA . ALA A 1 95 ? 12.522 11.423 -89.288 1.00 49.88 95 ALA A CA 1
ATOM 670 C C . ALA A 1 95 ? 11.647 12.694 -89.133 1.00 49.88 95 ALA A C 1
ATOM 672 O O . ALA A 1 95 ? 10.420 12.628 -89.092 1.00 49.88 95 ALA A O 1
ATOM 673 N N . SER A 1 96 ? 12.307 13.856 -89.245 1.00 51.00 96 SER A N 1
ATOM 674 C CA . SER A 1 96 ? 11.786 15.081 -89.887 1.00 51.00 96 SER A CA 1
ATOM 675 C C . SER A 1 96 ? 11.233 14.748 -91.289 1.00 51.00 96 SER A C 1
ATOM 677 O O . SER A 1 96 ? 11.708 13.801 -91.912 1.00 51.00 96 SER A O 1
ATOM 679 N N . ASP A 1 97 ? 10.308 15.441 -91.951 1.00 48.06 97 ASP A N 1
ATOM 680 C CA . ASP A 1 97 ? 9.743 16.806 -91.959 1.00 48.06 97 ASP A CA 1
ATOM 681 C C . ASP A 1 97 ? 8.695 16.769 -93.128 1.00 48.06 97 ASP A C 1
ATOM 683 O O . ASP A 1 97 ? 8.457 15.683 -93.670 1.00 48.06 97 ASP A O 1
ATOM 687 N N . PRO A 1 98 ? 8.197 17.861 -93.745 1.00 64.12 98 PRO A N 1
ATOM 688 C CA . PRO A 1 98 ? 7.836 19.203 -93.279 1.00 64.12 98 PRO A CA 1
ATOM 689 C C . PRO A 1 98 ? 6.417 19.593 -93.760 1.00 64.12 98 PRO A C 1
ATOM 691 O O . PRO A 1 98 ? 5.919 19.051 -94.745 1.00 64.12 98 PRO A O 1
ATOM 694 N N . SER A 1 99 ? 5.792 20.619 -93.172 1.00 47.22 99 SER A N 1
ATOM 695 C CA . SER A 1 99 ? 4.901 21.542 -93.913 1.00 47.22 99 SER A CA 1
ATOM 696 C C . SER A 1 99 ? 4.606 22.804 -93.103 1.00 47.22 99 SER A C 1
ATOM 698 O O . SER A 1 99 ? 3.743 22.845 -92.232 1.00 47.22 99 SER A O 1
ATOM 700 N N . VAL A 1 100 ? 5.352 23.847 -93.452 1.00 53.47 100 VAL A N 1
ATOM 701 C CA . VAL A 1 100 ? 5.027 25.266 -93.279 1.00 53.47 100 VAL A CA 1
ATOM 702 C C . VAL A 1 100 ? 3.824 25.615 -94.166 1.00 53.47 100 VAL A C 1
ATOM 704 O O . VAL A 1 100 ? 3.773 25.136 -95.298 1.00 53.47 100 VAL A O 1
ATOM 707 N N . THR A 1 101 ? 2.900 26.471 -93.709 1.00 47.56 101 THR A N 1
ATOM 708 C CA . THR A 1 101 ? 2.566 27.782 -94.329 1.00 47.56 101 THR A CA 1
ATOM 709 C C . THR A 1 101 ? 1.428 28.487 -93.567 1.00 47.56 101 THR A C 1
ATOM 711 O O . THR A 1 101 ? 0.389 27.884 -93.327 1.00 47.56 101 THR A O 1
ATOM 714 N N . ALA A 1 102 ? 1.734 29.742 -93.201 1.00 52.56 102 ALA A N 1
ATOM 715 C CA . ALA A 1 102 ? 0.932 30.949 -92.929 1.00 52.56 102 ALA A CA 1
ATOM 716 C C . ALA A 1 102 ? -0.584 30.862 -92.677 1.00 52.56 102 ALA A C 1
ATOM 718 O O . ALA A 1 102 ? -1.325 30.385 -93.563 1.00 52.56 102 ALA A O 1
#